Protein AF-A0A554K0L5-F1 (afdb_monomer)

Mean predicted aligned error: 4.78 Å

Structure (mmCIF, N/CA/C/O backbone):
data_AF-A0A554K0L5-F1
#
_entry.id   AF-A0A554K0L5-F1
#
loop_
_atom_site.group_PDB
_atom_site.id
_atom_site.type_symbol
_atom_site.label_atom_id
_atom_site.label_alt_id
_atom_site.label_comp_id
_atom_site.label_asym_id
_atom_site.label_entity_id
_atom_site.label_seq_id
_atom_site.pdbx_PDB_ins_code
_atom_site.Cartn_x
_atom_site.Cartn_y
_atom_site.Cartn_z
_atom_site.occupancy
_atom_site.B_iso_or_equiv
_atom_site.auth_seq_id
_atom_site.auth_comp_id
_atom_site.auth_asym_id
_atom_site.auth_atom_id
_atom_site.pdbx_PDB_model_num
ATOM 1 N N . MET A 1 1 ? -7.313 5.519 -7.581 1.00 58.50 1 MET A N 1
ATOM 2 C CA . MET A 1 1 ? -5.914 5.287 -8.013 1.00 58.50 1 MET A CA 1
ATOM 3 C C . MET A 1 1 ? -5.812 3.838 -8.471 1.00 58.50 1 MET A C 1
ATOM 5 O O . MET A 1 1 ? -6.271 2.976 -7.737 1.00 58.50 1 MET A O 1
ATOM 9 N N . ASP A 1 2 ? -5.294 3.567 -9.668 1.00 81.88 2 ASP A N 1
ATOM 10 C CA . ASP A 1 2 ? -5.290 2.214 -10.249 1.00 81.88 2 ASP A CA 1
ATOM 11 C C . ASP A 1 2 ? -4.027 1.435 -9.832 1.00 81.88 2 ASP A C 1
ATOM 13 O O . ASP A 1 2 ? -2.914 1.740 -10.270 1.00 81.88 2 ASP A O 1
ATOM 17 N N . LEU A 1 3 ? -4.197 0.452 -8.942 1.00 82.94 3 LEU A N 1
ATOM 18 C CA . LEU A 1 3 ? -3.115 -0.395 -8.428 1.00 82.94 3 LEU A CA 1
ATOM 19 C C . LEU A 1 3 ? -2.501 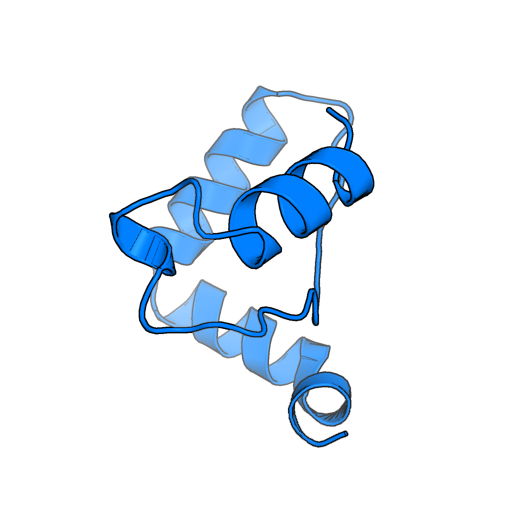-1.289 -9.513 1.00 82.94 3 LEU A C 1
ATOM 21 O O . LEU A 1 3 ? -1.289 -1.501 -9.512 1.00 82.94 3 LEU A O 1
ATOM 25 N N . ARG A 1 4 ? -3.309 -1.767 -10.468 1.00 85.12 4 ARG A N 1
ATOM 26 C CA . ARG A 1 4 ? -2.858 -2.694 -11.517 1.00 85.12 4 ARG A CA 1
ATOM 27 C C . ARG A 1 4 ? -1.918 -1.988 -12.484 1.00 85.12 4 ARG A C 1
ATOM 29 O O . ARG A 1 4 ? -0.823 -2.478 -12.746 1.00 85.12 4 ARG A O 1
ATOM 36 N N . LYS A 1 5 ? -2.296 -0.787 -12.938 1.00 87.12 5 LYS A N 1
ATOM 37 C CA . LYS A 1 5 ? -1.437 0.038 -13.809 1.00 87.12 5 LYS A CA 1
ATOM 38 C C . LYS A 1 5 ? -0.099 0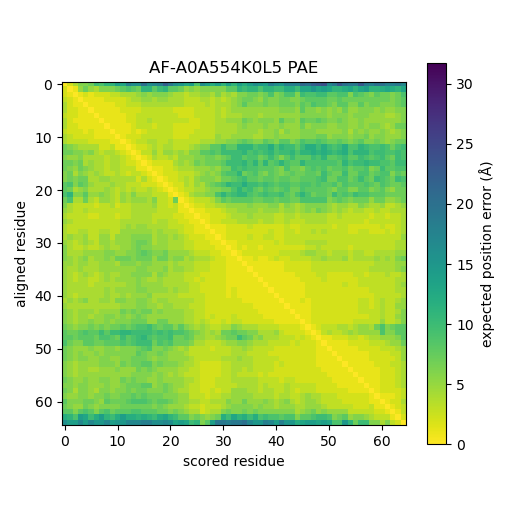.361 -13.149 1.00 87.12 5 LYS A C 1
ATOM 40 O O . LYS A 1 5 ? 0.940 0.286 -13.801 1.00 87.12 5 LYS A O 1
ATOM 45 N N . ARG A 1 6 ? -0.112 0.678 -11.850 1.00 87.69 6 ARG A N 1
ATOM 46 C CA . ARG A 1 6 ? 1.114 0.942 -11.084 1.00 87.69 6 ARG A CA 1
ATOM 47 C C . ARG A 1 6 ? 2.006 -0.293 -11.018 1.00 87.69 6 ARG A C 1
ATOM 49 O O . ARG A 1 6 ? 3.192 -0.172 -11.302 1.00 87.69 6 ARG A O 1
ATOM 56 N N . LEU A 1 7 ? 1.451 -1.461 -10.696 1.00 89.38 7 LEU A N 1
ATOM 57 C CA . LEU A 1 7 ? 2.219 -2.705 -10.622 1.00 89.38 7 LEU A CA 1
ATOM 58 C C . LEU A 1 7 ? 2.911 -3.026 -11.950 1.00 89.38 7 LEU A C 1
ATOM 60 O O . LEU A 1 7 ? 4.115 -3.265 -11.969 1.00 89.38 7 LEU A O 1
ATOM 64 N N . VAL A 1 8 ? 2.173 -2.945 -13.061 1.00 88.69 8 VAL A N 1
ATOM 65 C CA . VAL A 1 8 ? 2.723 -3.155 -14.410 1.00 88.69 8 VAL A CA 1
ATOM 66 C C . VAL A 1 8 ? 3.839 -2.152 -14.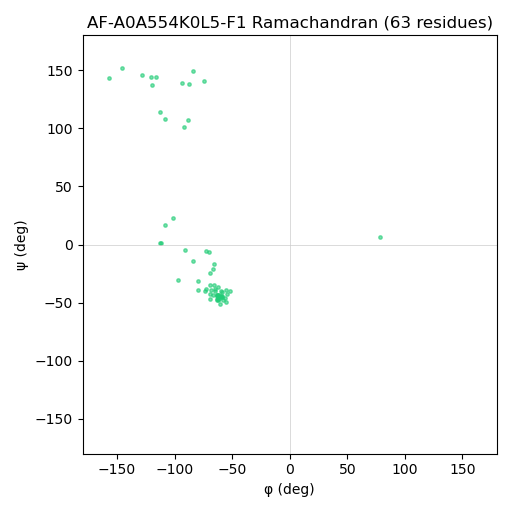705 1.00 88.69 8 VAL A C 1
ATOM 68 O O . VAL A 1 8 ? 4.904 -2.533 -15.186 1.00 88.69 8 VAL A O 1
ATOM 71 N N . TYR A 1 9 ? 3.643 -0.876 -14.366 1.00 88.19 9 TYR A N 1
ATOM 72 C CA . TYR A 1 9 ? 4.661 0.154 -14.569 1.00 88.19 9 TYR A CA 1
ATOM 73 C C . TYR A 1 9 ? 5.936 -0.113 -13.754 1.00 88.19 9 TYR A C 1
ATOM 75 O O . TYR A 1 9 ? 7.039 -0.064 -14.303 1.00 88.19 9 TYR A O 1
ATOM 83 N N . HIS A 1 10 ? 5.805 -0.463 -12.473 1.00 88.00 10 HIS A N 1
ATOM 84 C CA . HIS A 1 10 ? 6.943 -0.816 -11.625 1.00 88.00 10 HIS A CA 1
ATOM 85 C C . HIS A 1 10 ? 7.662 -2.076 -12.127 1.00 88.00 10 HIS A C 1
ATOM 87 O O . HIS A 1 10 ? 8.886 -2.059 -12.240 1.00 88.00 10 HIS A O 1
ATOM 93 N N . ASN A 1 11 ? 6.925 -3.120 -12.522 1.00 88.12 11 ASN A N 1
ATOM 94 C CA . ASN A 1 11 ? 7.491 -4.357 -13.072 1.00 88.12 11 ASN A CA 1
ATOM 95 C C . ASN A 1 11 ? 8.125 -4.176 -14.456 1.00 88.12 11 ASN A C 1
ATOM 97 O O . ASN A 1 11 ? 9.080 -4.872 -14.792 1.00 88.12 11 ASN A O 1
ATOM 101 N N . SER A 1 12 ? 7.705 -3.170 -15.225 1.00 87.56 12 SER A N 1
ATOM 102 C CA . SER A 1 12 ? 8.354 -2.824 -16.495 1.00 87.56 12 SER A CA 1
ATOM 103 C C . SER A 1 12 ? 9.754 -2.206 -16.336 1.00 87.56 12 SER A C 1
ATOM 105 O O . SER A 1 12 ? 10.445 -1.995 -17.326 1.00 87.56 12 SER A O 1
ATOM 107 N N . GLY A 1 13 ? 10.207 -1.914 -15.106 1.00 84.38 13 GLY A N 1
ATOM 108 C CA . GLY A 1 13 ? 11.548 -1.365 -14.848 1.00 84.38 13 GLY A CA 1
ATOM 109 C C . GLY A 1 13 ? 11.711 0.119 -15.112 1.00 84.38 13 GLY A C 1
ATOM 110 O O . GLY A 1 13 ? 12.822 0.633 -15.019 1.00 84.38 13 GLY A O 1
ATOM 111 N N . LYS A 1 14 ? 10.609 0.808 -15.412 1.00 84.69 14 LYS A N 1
ATOM 112 C CA . LYS A 1 14 ? 10.579 2.249 -15.685 1.00 84.69 14 LYS A CA 1
ATOM 113 C C . LYS A 1 14 ? 10.767 3.111 -14.432 1.00 84.69 14 LYS A C 1
ATOM 115 O O . LYS A 1 14 ? 10.863 4.328 -14.536 1.00 84.69 14 LYS A O 1
ATOM 120 N N . VAL A 1 15 ? 10.817 2.497 -13.248 1.00 86.19 15 VAL A N 1
ATOM 121 C CA . VAL A 1 15 ? 11.054 3.170 -11.965 1.00 86.19 15 VAL A CA 1
ATOM 122 C C . VAL A 1 15 ? 12.406 2.736 -11.420 1.00 86.19 15 VAL A C 1
ATOM 124 O O . VAL A 1 15 ? 12.570 1.577 -11.043 1.00 86.19 15 VAL A O 1
ATOM 127 N N . SER A 1 16 ? 13.354 3.673 -11.346 1.00 84.69 16 SER A N 1
ATOM 128 C CA . SER A 1 16 ? 14.733 3.433 -10.898 1.00 84.69 16 SER A CA 1
ATOM 129 C C . SER A 1 16 ? 14.804 2.808 -9.503 1.00 84.69 16 SER A C 1
ATOM 131 O O . SER A 1 16 ? 15.473 1.799 -9.323 1.00 84.69 16 SER A O 1
ATOM 133 N N . SER A 1 17 ? 14.042 3.331 -8.539 1.00 83.00 17 SER A N 1
ATOM 134 C CA . SER A 1 17 ? 14.064 2.865 -7.142 1.00 83.00 17 SER A CA 1
ATOM 135 C C . SER A 1 17 ? 13.537 1.442 -6.931 1.00 83.00 17 SER A C 1
ATOM 137 O O . SER A 1 17 ? 13.841 0.817 -5.918 1.00 83.00 17 SER A O 1
ATOM 139 N N . THR A 1 18 ? 12.744 0.918 -7.868 1.00 83.25 18 THR A N 1
ATOM 140 C CA . THR A 1 18 ? 12.216 -0.453 -7.812 1.00 83.25 18 THR A CA 1
ATOM 141 C C . THR A 1 18 ? 12.801 -1.358 -8.891 1.00 83.25 18 THR A C 1
ATOM 143 O O . THR A 1 18 ? 12.421 -2.523 -8.965 1.00 83.25 18 THR A O 1
ATOM 146 N N . LYS A 1 19 ? 13.712 -0.848 -9.731 1.00 82.75 19 LYS A N 1
ATOM 147 C CA . LYS A 1 19 ? 14.237 -1.542 -10.913 1.00 82.75 19 LYS A CA 1
ATOM 148 C C . LYS A 1 19 ? 14.984 -2.829 -10.552 1.00 82.75 19 LYS A C 1
ATOM 150 O O . LYS A 1 19 ? 14.833 -3.816 -11.266 1.00 82.75 19 LYS A O 1
ATOM 155 N N . ASP A 1 20 ? 15.717 -2.849 -9.448 1.00 86.69 20 ASP A N 1
ATOM 156 C CA . ASP A 1 20 ? 16.554 -4.003 -9.078 1.00 86.69 20 ASP A CA 1
ATOM 157 C C . ASP A 1 20 ? 15.818 -5.029 -8.204 1.00 86.69 20 ASP A C 1
ATOM 159 O O . ASP A 1 20 ? 16.344 -6.090 -7.899 1.00 86.69 20 ASP A O 1
ATOM 163 N N . ARG A 1 21 ? 14.574 -4.728 -7.807 1.00 84.38 21 ARG A N 1
ATOM 164 C CA . ARG A 1 21 ? 13.752 -5.556 -6.906 1.00 84.38 21 ARG A CA 1
ATOM 165 C C . ARG A 1 21 ? 12.588 -6.246 -7.622 1.00 84.38 21 ARG A C 1
ATOM 167 O O . ARG A 1 21 ? 11.616 -6.627 -6.980 1.00 84.38 21 ARG A O 1
ATOM 174 N N . ARG A 1 22 ? 12.643 -6.323 -8.953 1.00 85.44 22 ARG A N 1
ATOM 175 C CA . ARG A 1 22 ? 11.614 -6.955 -9.789 1.00 85.44 22 ARG A CA 1
ATOM 176 C C . ARG A 1 22 ? 11.839 -8.473 -9.869 1.00 85.44 22 ARG A C 1
ATOM 178 O O . ARG A 1 22 ? 12.997 -8.880 -9.899 1.00 85.44 22 ARG A O 1
ATOM 185 N N . PRO A 1 23 ? 10.774 -9.280 -10.010 1.00 86.81 23 PRO A N 1
ATOM 186 C CA . PRO A 1 23 ? 9.367 -8.877 -10.074 1.00 86.81 23 PRO A CA 1
ATOM 187 C C . PRO A 1 23 ? 8.813 -8.471 -8.700 1.00 86.81 23 PRO A C 1
ATOM 189 O O . PRO A 1 23 ? 9.134 -9.068 -7.680 1.00 86.81 23 PRO A O 1
ATOM 192 N N . LEU A 1 24 ? 7.985 -7.428 -8.680 1.00 88.31 24 LEU A N 1
ATOM 193 C CA . LEU A 1 24 ? 7.227 -7.005 -7.508 1.00 88.31 24 LEU A CA 1
ATOM 194 C C . LEU A 1 24 ? 5.837 -7.631 -7.537 1.00 88.31 24 LEU A C 1
ATOM 196 O O . LEU A 1 24 ? 5.161 -7.621 -8.570 1.00 88.31 24 LEU A O 1
ATOM 200 N N . GLU A 1 25 ? 5.396 -8.073 -6.368 1.00 88.12 25 GLU A N 1
ATOM 201 C CA . GLU A 1 25 ? 4.068 -8.615 -6.120 1.00 88.12 25 GLU A CA 1
ATOM 202 C C . GLU A 1 25 ? 3.342 -7.793 -5.050 1.00 88.12 25 GLU A C 1
ATOM 204 O O . GLU A 1 25 ? 3.949 -7.272 -4.108 1.00 88.12 25 GLU A O 1
ATOM 209 N N . ILE A 1 26 ? 2.025 -7.642 -5.209 1.00 88.94 26 ILE A N 1
ATOM 210 C CA . ILE A 1 26 ? 1.179 -6.982 -4.213 1.00 88.94 26 ILE A CA 1
ATOM 211 C C . ILE A 1 26 ? 0.642 -8.049 -3.264 1.00 88.94 26 ILE A C 1
ATOM 213 O O . ILE A 1 26 ? -0.348 -8.700 -3.567 1.00 88.94 26 ILE A O 1
ATOM 217 N N . ILE A 1 27 ? 1.255 -8.151 -2.087 1.00 90.25 27 ILE A N 1
ATOM 218 C CA . ILE A 1 27 ? 0.812 -9.069 -1.027 1.00 90.25 27 ILE A CA 1
ATOM 219 C C . ILE A 1 27 ? -0.380 -8.492 -0.244 1.00 90.25 27 ILE A C 1
ATOM 221 O O . ILE A 1 27 ? -1.235 -9.215 0.258 1.00 90.25 27 ILE A O 1
ATOM 225 N N . TYR A 1 28 ? -0.449 -7.163 -0.109 1.00 90.75 28 TYR A N 1
ATOM 226 C CA . TYR A 1 28 ? -1.491 -6.502 0.674 1.00 90.75 28 TYR A CA 1
ATOM 227 C C . TYR A 1 28 ? -1.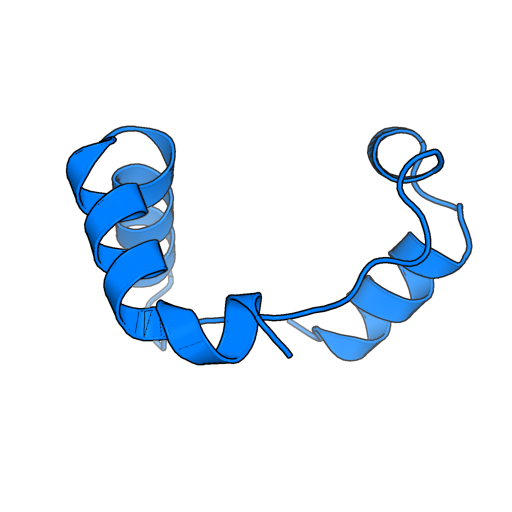713 -5.049 0.248 1.00 90.75 28 TYR A C 1
ATOM 229 O O . TYR A 1 28 ? -0.757 -4.324 -0.039 1.00 90.75 28 TYR A O 1
ATOM 237 N N . TYR A 1 29 ? -2.969 -4.599 0.274 1.00 91.56 29 TYR A N 1
ATOM 238 C CA . TYR A 1 29 ? -3.334 -3.188 0.159 1.00 91.56 29 TYR A CA 1
ATOM 239 C C . TYR A 1 29 ? -4.574 -2.868 1.007 1.00 91.56 29 TYR A C 1
ATOM 241 O O . TYR A 1 29 ? -5.430 -3.721 1.230 1.00 91.56 29 TYR A O 1
ATOM 249 N N . GLU A 1 30 ? -4.682 -1.617 1.456 1.00 90.50 30 GLU A N 1
ATOM 250 C CA . GLU A 1 30 ? -5.867 -1.072 2.131 1.00 90.50 30 GLU A CA 1
ATOM 251 C C . GLU A 1 30 ? -6.462 0.044 1.262 1.00 90.50 30 GLU A C 1
ATOM 253 O O . GLU A 1 30 ? -5.729 0.795 0.611 1.00 90.50 30 GLU A O 1
ATOM 258 N N . ALA A 1 31 ? -7.790 0.154 1.243 1.00 91.31 31 ALA A N 1
ATOM 259 C CA . ALA A 1 31 ? -8.508 1.222 0.557 1.00 91.31 31 ALA A CA 1
ATOM 260 C C . ALA A 1 31 ? -9.340 2.015 1.568 1.00 91.31 31 ALA A C 1
ATOM 262 O O . ALA A 1 31 ? -9.996 1.436 2.431 1.00 91.31 31 ALA A O 1
ATOM 263 N N . TYR A 1 32 ? -9.320 3.338 1.435 1.00 91.88 32 TYR A N 1
ATOM 264 C CA . TYR A 1 32 ? -10.009 4.269 2.322 1.00 91.88 32 TYR A CA 1
ATOM 265 C C . TYR A 1 32 ? -10.869 5.224 1.500 1.00 91.88 32 TYR A C 1
ATOM 267 O O . TYR A 1 32 ? -10.498 5.598 0.385 1.00 91.88 32 TYR A O 1
ATOM 275 N N . LYS A 1 33 ? -12.015 5.622 2.060 1.00 93.75 33 LYS A N 1
ATOM 276 C CA . LYS A 1 33 ? -12.901 6.631 1.460 1.00 93.75 33 LYS A CA 1
ATOM 277 C C . LYS A 1 33 ? -12.389 8.053 1.712 1.00 93.75 33 LYS A C 1
ATOM 279 O O . LYS A 1 33 ? -12.461 8.891 0.821 1.00 93.75 33 LYS A O 1
ATOM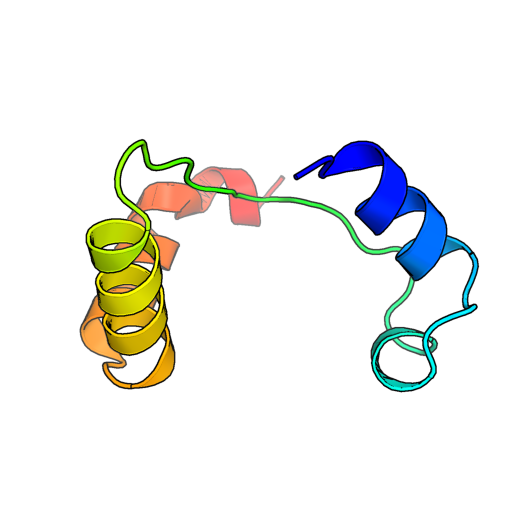 284 N N . SER A 1 34 ? -11.872 8.299 2.914 1.00 96.31 34 SER A N 1
ATOM 285 C CA . SE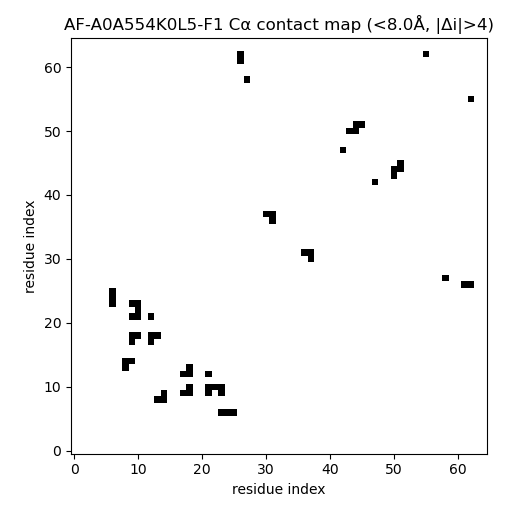R A 1 34 ? -11.247 9.555 3.331 1.00 96.31 34 SER A CA 1
ATOM 286 C C . SER A 1 34 ? -9.758 9.549 2.983 1.00 96.31 34 SER A C 1
ATOM 288 O O . SER A 1 34 ? -9.064 8.541 3.162 1.00 96.31 34 SER A O 1
ATOM 290 N N . ARG A 1 35 ? -9.255 10.680 2.479 1.00 94.31 35 ARG A N 1
ATOM 291 C CA . ARG A 1 35 ? -7.826 10.840 2.183 1.00 94.31 35 ARG A CA 1
ATOM 292 C C . ARG A 1 35 ? -7.033 10.972 3.480 1.00 94.31 35 ARG A C 1
ATOM 294 O O . ARG A 1 35 ? -5.929 10.440 3.575 1.00 94.31 35 ARG A O 1
ATOM 301 N N . GLU A 1 36 ? -7.596 11.668 4.454 1.00 96.19 36 GLU A N 1
ATOM 302 C CA . GLU A 1 36 ? -7.020 11.921 5.768 1.00 96.19 36 GLU A CA 1
ATOM 303 C C . GLU A 1 36 ? -6.761 10.595 6.491 1.00 96.19 36 GLU A C 1
ATOM 305 O O . GLU A 1 36 ? -5.641 10.369 6.952 1.00 96.19 36 GLU A O 1
ATOM 310 N N . ASP A 1 37 ? -7.728 9.671 6.454 1.00 94.94 37 ASP A N 1
ATOM 311 C CA . ASP A 1 37 ? -7.604 8.340 7.062 1.00 94.94 37 ASP A CA 1
ATOM 312 C C . ASP A 1 37 ? -6.479 7.527 6.407 1.00 94.94 37 ASP A C 1
ATOM 314 O O . ASP A 1 37 ? -5.669 6.901 7.095 1.00 94.94 37 ASP A O 1
ATOM 318 N N . ALA A 1 38 ? -6.381 7.568 5.071 1.00 94.56 38 ALA A N 1
ATOM 319 C CA . ALA A 1 38 ? -5.316 6.886 4.337 1.00 94.56 38 ALA A CA 1
ATOM 320 C C . ALA A 1 38 ? -3.929 7.426 4.715 1.00 94.56 38 ALA A C 1
ATOM 322 O O . ALA A 1 38 ? -2.990 6.656 4.927 1.00 94.56 38 ALA A O 1
ATOM 323 N N . VAL A 1 39 ? -3.799 8.753 4.814 1.00 94.81 39 VAL A N 1
ATOM 324 C CA . VAL A 1 39 ? -2.536 9.416 5.161 1.00 94.81 39 VAL A CA 1
ATOM 325 C C . VAL A 1 39 ? -2.161 9.143 6.613 1.00 94.81 39 VAL A C 1
ATOM 327 O O . VAL A 1 39 ? -0.991 8.878 6.904 1.00 94.81 39 VAL A O 1
ATOM 330 N N . GLU A 1 40 ? -3.119 9.191 7.538 1.00 95.25 40 GLU A N 1
ATOM 331 C CA . GLU A 1 40 ? -2.856 8.867 8.935 1.00 95.25 40 GLU A CA 1
ATOM 332 C C . GLU A 1 40 ? -2.421 7.409 9.082 1.00 95.25 40 GLU A C 1
ATOM 334 O O . GLU A 1 40 ? -1.387 7.137 9.702 1.00 95.25 40 GLU A O 1
ATOM 339 N N . ARG A 1 41 ? -3.132 6.476 8.442 1.00 94.31 41 ARG A N 1
ATOM 340 C CA . ARG A 1 41 ? -2.758 5.062 8.417 1.00 94.31 41 ARG A CA 1
ATOM 341 C C . ARG A 1 41 ? -1.343 4.861 7.884 1.00 94.31 41 ARG A C 1
ATOM 343 O O . ARG A 1 41 ? -0.537 4.178 8.521 1.00 94.31 41 ARG A O 1
ATOM 350 N N . GLU A 1 42 ? -1.016 5.472 6.748 1.00 93.62 42 GLU A N 1
ATOM 351 C CA . GLU A 1 42 ? 0.314 5.395 6.144 1.00 93.62 42 GLU A CA 1
ATOM 352 C C . GLU A 1 42 ? 1.394 5.923 7.101 1.00 93.62 42 GLU A C 1
ATOM 354 O O . GLU A 1 42 ? 2.425 5.273 7.304 1.00 93.62 42 GLU A O 1
ATOM 359 N N . ARG A 1 43 ? 1.147 7.073 7.745 1.00 94.25 43 ARG A N 1
ATOM 360 C CA . ARG A 1 43 ? 2.053 7.652 8.750 1.00 94.25 43 ARG A CA 1
ATOM 361 C C . ARG A 1 43 ? 2.237 6.720 9.940 1.00 94.25 43 ARG A C 1
ATOM 363 O O . ARG A 1 43 ? 3.369 6.549 10.392 1.00 94.25 43 ARG A O 1
ATOM 370 N N . GLN A 1 44 ? 1.162 6.111 10.436 1.00 94.38 44 GLN A N 1
ATOM 371 C CA . GLN A 1 44 ? 1.228 5.161 11.542 1.00 94.38 44 GLN A CA 1
ATOM 372 C C . GLN A 1 44 ? 2.090 3.948 11.172 1.00 94.38 44 GLN A C 1
ATOM 374 O O . GLN A 1 44 ? 2.980 3.604 11.944 1.00 94.38 44 GLN A O 1
ATOM 379 N N . ILE A 1 45 ? 1.900 3.346 9.991 1.00 93.31 45 ILE A N 1
ATOM 380 C CA . ILE A 1 45 ? 2.714 2.203 9.536 1.00 93.31 45 ILE A CA 1
ATOM 381 C C . ILE A 1 45 ? 4.187 2.598 9.388 1.00 93.31 45 ILE A C 1
ATOM 383 O O . ILE A 1 45 ? 5.059 1.887 9.880 1.00 93.31 45 ILE A O 1
ATOM 387 N N . LYS A 1 46 ? 4.473 3.726 8.723 1.00 89.25 46 LYS A N 1
ATOM 388 C CA . LYS A 1 46 ? 5.849 4.158 8.427 1.00 89.25 46 LYS A CA 1
ATOM 389 C C . LYS A 1 46 ? 6.628 4.585 9.669 1.00 89.25 46 LYS A C 1
ATOM 391 O O . LYS A 1 46 ? 7.835 4.382 9.720 1.00 89.25 46 LYS A O 1
ATOM 396 N N . ARG A 1 47 ? 5.963 5.209 10.648 1.00 91.00 47 ARG A N 1
ATOM 397 C CA . ARG A 1 47 ? 6.625 5.777 11.836 1.00 91.00 47 ARG A CA 1
ATOM 398 C C . ARG A 1 47 ? 6.597 4.855 13.049 1.00 91.00 47 ARG A C 1
ATOM 400 O O . ARG A 1 47 ? 7.490 4.937 13.884 1.00 91.00 47 ARG A O 1
ATOM 407 N N . ARG A 1 48 ? 5.571 4.011 13.198 1.00 91.75 48 ARG A N 1
ATOM 408 C CA . ARG A 1 48 ? 5.383 3.186 14.399 1.00 91.75 48 ARG A CA 1
ATOM 409 C C . ARG A 1 48 ? 5.675 1.723 14.085 1.00 91.75 48 ARG A C 1
ATOM 411 O O . ARG A 1 48 ? 4.843 1.028 13.506 1.00 91.75 48 ARG A O 1
ATOM 418 N N . ALA A 1 49 ? 6.804 1.219 14.586 1.00 88.19 49 ALA A N 1
ATOM 419 C CA . ALA A 1 49 ? 7.198 -0.186 14.435 1.00 88.19 49 ALA A CA 1
ATOM 420 C C . ALA A 1 49 ? 6.093 -1.166 14.878 1.00 88.19 49 ALA A C 1
ATOM 422 O O . ALA A 1 49 ? 5.817 -2.143 14.189 1.00 88.19 49 ALA A O 1
ATOM 423 N N . LYS A 1 50 ? 5.381 -0.863 15.975 1.00 93.38 50 LYS A N 1
ATOM 424 C CA . LYS A 1 50 ? 4.253 -1.681 16.457 1.00 93.38 50 LYS A CA 1
ATOM 425 C C . LYS A 1 50 ? 3.120 -1.804 15.430 1.00 93.38 50 LYS A C 1
ATOM 427 O O . LYS A 1 50 ? 2.565 -2.888 15.277 1.00 93.38 50 LYS A O 1
ATOM 432 N N . ALA A 1 51 ? 2.792 -0.728 14.710 1.00 90.75 51 ALA A N 1
ATOM 433 C CA . ALA A 1 51 ? 1.738 -0.749 13.694 1.00 90.75 51 ALA A CA 1
ATOM 434 C C . ALA A 1 51 ? 2.141 -1.613 12.489 1.00 90.75 51 ALA A C 1
ATOM 436 O O . ALA A 1 51 ? 1.323 -2.371 11.970 1.00 90.75 51 ALA A O 1
ATOM 437 N N . PHE A 1 52 ? 3.413 -1.551 12.090 1.00 90.56 52 PHE A N 1
ATOM 438 C CA . PHE A 1 52 ? 3.963 -2.409 11.043 1.00 90.56 52 PHE A CA 1
ATOM 439 C C . PHE A 1 52 ? 4.011 -3.889 11.453 1.00 90.56 52 PHE A C 1
ATOM 441 O O . PHE A 1 52 ? 3.610 -4.754 10.678 1.00 90.56 52 PHE A O 1
ATOM 448 N N . ILE A 1 53 ? 4.437 -4.191 12.685 1.00 93.31 53 ILE A N 1
ATOM 449 C CA . ILE A 1 53 ? 4.458 -5.561 13.226 1.00 93.31 53 ILE A CA 1
ATOM 450 C C . ILE A 1 53 ? 3.039 -6.131 13.319 1.00 93.31 53 ILE A C 1
ATOM 452 O O . ILE A 1 53 ? 2.808 -7.267 12.912 1.00 93.31 53 ILE A O 1
ATOM 456 N N . SER A 1 54 ? 2.082 -5.340 13.811 1.00 93.94 54 SER A N 1
ATOM 457 C CA . SER A 1 54 ? 0.670 -5.733 13.870 1.00 93.94 54 SER A CA 1
ATOM 458 C C . SER A 1 54 ? 0.123 -6.059 12.479 1.00 93.94 54 SER A C 1
ATOM 460 O O . SER A 1 54 ? -0.490 -7.110 12.288 1.00 93.94 54 SER A O 1
ATOM 462 N N . LEU A 1 55 ? 0.431 -5.220 11.482 1.00 92.88 55 LEU A N 1
ATOM 463 C CA . LEU A 1 55 ? 0.053 -5.489 10.098 1.00 92.88 55 LEU A CA 1
ATOM 464 C C . LEU A 1 55 ? 0.670 -6.800 9.595 1.00 92.88 55 LEU A C 1
ATOM 466 O O . LEU A 1 55 ? -0.069 -7.663 9.136 1.00 92.88 55 LEU A O 1
ATOM 470 N N . LYS A 1 56 ? 1.986 -6.995 9.749 1.00 91.44 56 LYS A N 1
ATOM 471 C CA . LYS A 1 56 ? 2.665 -8.246 9.363 1.00 91.44 56 LYS A CA 1
ATOM 472 C C . LYS A 1 56 ? 2.055 -9.477 10.027 1.00 91.44 56 LYS A C 1
ATOM 474 O O . LYS A 1 56 ? 1.915 -10.508 9.382 1.00 91.44 56 LYS A O 1
ATOM 479 N N . ARG A 1 57 ? 1.670 -9.374 11.302 1.00 93.44 57 ARG A N 1
ATOM 480 C CA . ARG A 1 57 ? 0.994 -10.459 12.022 1.00 93.44 57 ARG A CA 1
ATOM 481 C C . ARG A 1 57 ? -0.379 -10.763 11.421 1.00 93.44 57 ARG A C 1
ATOM 483 O O . ARG A 1 57 ? -0.738 -11.932 11.335 1.00 93.44 57 ARG A O 1
ATOM 490 N N . ARG A 1 58 ? -1.121 -9.738 10.988 1.00 92.88 58 ARG A N 1
ATOM 491 C CA . ARG A 1 58 ? -2.436 -9.885 10.346 1.00 92.88 58 ARG A CA 1
ATOM 492 C C . ARG A 1 58 ? -2.353 -10.603 9.000 1.00 92.88 58 ARG A C 1
ATOM 494 O O . ARG A 1 58 ? -3.208 -11.427 8.714 1.00 92.88 58 ARG A O 1
ATOM 501 N N . ILE A 1 59 ? -1.327 -10.305 8.204 1.00 93.12 59 ILE A N 1
ATOM 502 C CA . ILE A 1 59 ? -1.126 -10.878 6.861 1.00 93.12 59 ILE A CA 1
ATOM 503 C C . ILE A 1 59 ? -0.087 -12.006 6.845 1.00 93.12 59 ILE A C 1
ATOM 505 O O . ILE A 1 59 ? 0.521 -12.274 5.816 1.00 93.12 59 ILE A O 1
ATOM 509 N N . ARG A 1 60 ? 0.155 -12.658 7.990 1.00 92.81 60 ARG A N 1
ATOM 510 C CA . ARG A 1 60 ? 1.251 -13.625 8.155 1.00 92.81 60 ARG A CA 1
ATOM 511 C C . ARG A 1 60 ? 1.220 -14.745 7.115 1.00 92.81 60 ARG A C 1
ATOM 513 O O . ARG A 1 60 ? 2.274 -15.113 6.622 1.00 92.81 60 ARG A O 1
ATOM 520 N N . ASN A 1 61 ? 0.043 -15.286 6.810 1.00 91.88 61 ASN A N 1
ATOM 521 C CA . ASN A 1 61 ? -0.075 -16.402 5.872 1.00 91.88 61 ASN A CA 1
ATOM 522 C C . ASN A 1 61 ? 0.142 -15.940 4.429 1.00 91.88 61 ASN A C 1
ATOM 524 O O . ASN A 1 61 ? 0.895 -16.580 3.715 1.00 91.88 61 ASN A O 1
ATOM 528 N N . SER A 1 62 ? -0.386 -14.770 4.062 1.00 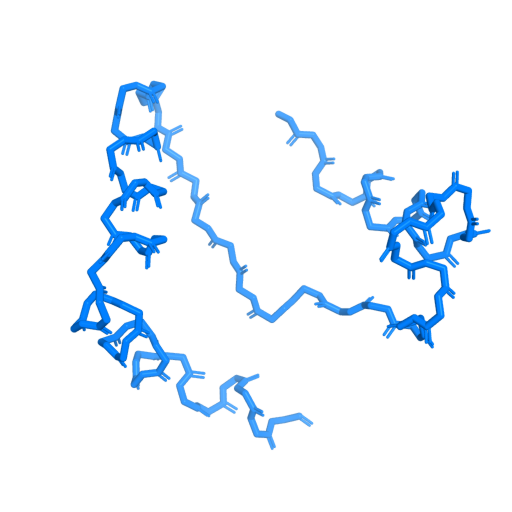88.81 62 SER A N 1
ATOM 529 C CA . SER A 1 62 ? -0.164 -14.156 2.746 1.00 88.81 62 SER A CA 1
ATOM 530 C C . SER A 1 62 ? 1.291 -13.738 2.498 1.00 88.81 62 SER A C 1
ATOM 532 O O . SER A 1 62 ? 1.658 -13.458 1.370 1.00 88.81 62 SER A O 1
ATOM 534 N N . LEU A 1 63 ? 2.124 -13.638 3.543 1.00 83.88 63 LEU A N 1
ATOM 535 C CA . LEU A 1 63 ? 3.567 -13.398 3.405 1.00 83.88 63 LEU A CA 1
ATOM 536 C C . LEU A 1 63 ? 4.374 -14.681 3.149 1.00 83.88 63 LEU A C 1
ATOM 538 O O . LEU A 1 63 ? 5.559 -14.571 2.845 1.00 83.88 63 LEU A O 1
ATOM 542 N N . ASN A 1 64 ? 3.775 -15.856 3.359 1.00 78.38 64 ASN A N 1
ATOM 543 C CA . ASN A 1 64 ? 4.442 -17.158 3.287 1.00 78.38 64 ASN A CA 1
ATOM 544 C C . ASN A 1 64 ? 3.948 -18.025 2.111 1.00 78.38 64 ASN A C 1
ATOM 546 O O . ASN A 1 64 ? 4.382 -19.171 2.011 1.00 78.38 64 ASN A O 1
ATOM 550 N N . GLU A 1 65 ? 3.025 -17.513 1.293 1.00 59.19 65 GLU A N 1
ATOM 551 C CA . GLU A 1 65 ? 2.632 -18.086 -0.005 1.00 59.19 65 GLU A CA 1
ATOM 552 C C . GLU A 1 65 ? 3.595 -17.596 -1.088 1.00 59.19 65 GLU A C 1
ATOM 554 O O . GLU A 1 65 ? 4.129 -18.460 -1.819 1.00 59.19 65 GLU A O 1
#

Solvent-accessible surface area (backbone atoms only — not comparable to full-atom values): 4125 Å² total; per-residue (Å²): 135,68,65,66,63,49,51,54,45,43,55,70,45,79,34,78,96,46,40,88,62,57,82,72,80,86,76,76,86,86,87,65,93,48,69,65,58,46,52,52,50,52,49,41,42,76,73,33,68,67,50,39,51,52,48,50,62,73,44,45,67,65,74,74,113

Secondary structure (DSSP, 8-state):
--HHHHHHHHHTT--GGGGGGPSP--------SSHHHHHHHHHHHHH-HHHHHHHHHHTTTTT--

Radius of gyration: 13.72 Å; Cα contacts (8 Å, |Δi|>4): 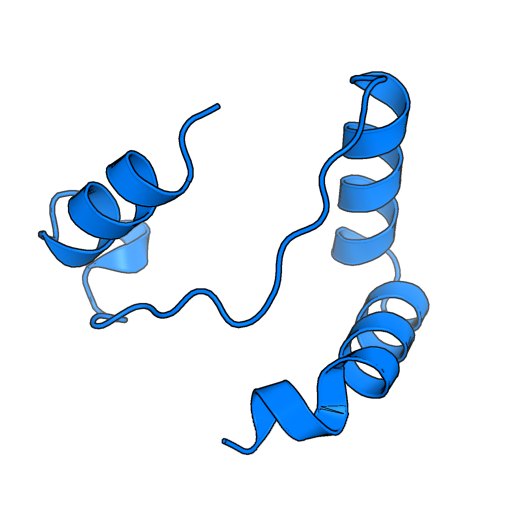30; chains: 1; bounding box: 30×30×33 Å

pLDDT: mean 88.74, std 6.69, range [58.5, 96.31]

Sequence (65 aa):
MDLRKRLVYHNSGKVSSTKDRRPLEIIYYEAYKSREDAVERERQIKRRAKAFISLKRRIRNSLNE

Foldsee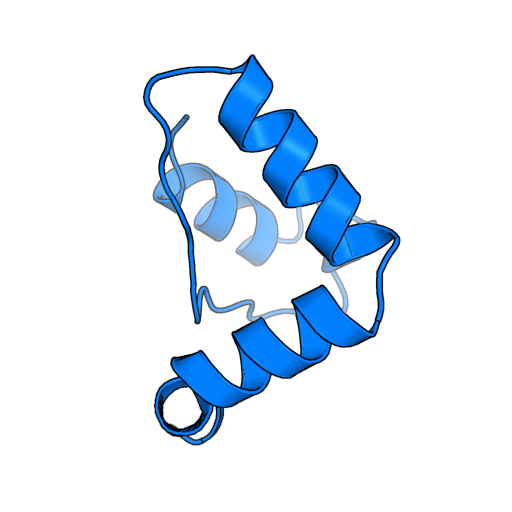k 3Di:
DDPVVVLVCLQVLVDVVSNVVPPDDDLDDDDDPDPVVVVVLVCCCVPPPVSVVVVCVVSVVSVVD